Protein AF-A0AA39MJQ6-F1 (afdb_monomer_lite)

Structure (mmCIF, N/CA/C/O backbone):
data_AF-A0AA39MJQ6-F1
#
_entry.id   AF-A0AA39MJQ6-F1
#
loop_
_atom_site.group_PDB
_atom_site.id
_atom_site.type_symbol
_atom_site.label_atom_id
_atom_site.label_alt_id
_atom_site.label_comp_id
_atom_site.label_asym_id
_atom_site.label_entity_id
_atom_site.label_seq_id
_atom_site.pdbx_PDB_ins_code
_atom_site.Cartn_x
_atom_site.Cartn_y
_atom_site.Cartn_z
_atom_site.occupancy
_atom_site.B_iso_or_equiv
_atom_site.auth_seq_id
_atom_site.auth_comp_id
_atom_site.auth_asym_id
_atom_site.auth_atom_id
_atom_site.pdbx_PDB_model_num
ATOM 1 N N . LEU A 1 1 ? -10.935 3.972 2.290 1.00 74.56 1 LEU A N 1
ATOM 2 C CA . LEU A 1 1 ? -11.896 3.365 3.251 1.00 74.56 1 LEU A CA 1
ATOM 3 C C . LEU A 1 1 ? -13.221 4.129 3.319 1.00 74.56 1 LEU A C 1
ATOM 5 O O . LEU A 1 1 ? -14.270 3.518 3.453 1.00 74.56 1 LEU A O 1
ATOM 9 N N . ILE A 1 2 ? -13.152 5.443 3.128 1.00 74.19 2 ILE A N 1
ATOM 10 C CA . ILE A 1 2 ? -14.195 6.476 3.232 1.00 74.19 2 ILE A CA 1
ATOM 11 C C . ILE A 1 2 ? -15.603 6.127 2.692 1.00 74.19 2 ILE A C 1
ATOM 13 O O . ILE A 1 2 ? -16.588 6.594 3.249 1.00 74.19 2 ILE A O 1
ATOM 17 N N . HIS A 1 3 ? -15.735 5.318 1.635 1.00 84.94 3 HIS A N 1
ATOM 18 C CA . HIS A 1 3 ? -17.041 4.989 1.030 1.00 84.94 3 HIS A CA 1
ATOM 19 C C . HIS A 1 3 ? -17.470 3.527 1.215 1.00 84.94 3 HIS A C 1
ATOM 21 O O . HIS A 1 3 ? -18.374 3.072 0.518 1.00 84.94 3 HIS A O 1
ATOM 27 N N . ASN A 1 4 ? -16.816 2.768 2.100 1.00 87.81 4 ASN A N 1
ATOM 28 C CA . ASN A 1 4 ? -17.226 1.394 2.372 1.00 87.81 4 ASN A CA 1
ATOM 29 C C . ASN A 1 4 ? -18.387 1.381 3.391 1.00 87.81 4 ASN A C 1
ATOM 31 O O . ASN A 1 4 ? -18.140 1.677 4.559 1.00 87.81 4 ASN A O 1
ATOM 35 N N . PRO A 1 5 ? -19.626 1.012 2.999 1.00 92.50 5 PRO A N 1
ATOM 36 C CA . PRO A 1 5 ? -20.777 1.001 3.908 1.00 92.50 5 PRO A CA 1
ATOM 37 C C . PRO A 1 5 ? -20.687 -0.069 5.009 1.00 92.50 5 PRO A C 1
ATOM 39 O O . PRO A 1 5 ? -21.471 -0.036 5.958 1.00 92.50 5 PRO A O 1
ATOM 42 N N . GLU A 1 6 ? -19.767 -1.028 4.887 1.00 94.88 6 GLU A N 1
ATOM 43 C CA . GLU A 1 6 ? -19.531 -2.062 5.897 1.00 94.88 6 GLU A CA 1
ATOM 44 C C . GLU A 1 6 ? -18.673 -1.561 7.066 1.00 94.88 6 GLU A C 1
ATOM 46 O O . GLU A 1 6 ? -18.707 -2.174 8.129 1.00 94.88 6 GLU A O 1
ATOM 51 N N . ILE A 1 7 ? -17.943 -0.452 6.887 1.00 92.06 7 ILE A N 1
ATOM 52 C CA . ILE A 1 7 ? -17.106 0.169 7.919 1.00 92.06 7 ILE A CA 1
ATOM 53 C C . ILE A 1 7 ? -17.911 1.278 8.591 1.00 92.06 7 ILE A C 1
ATOM 55 O O . ILE A 1 7 ? -18.287 2.262 7.953 1.00 92.06 7 ILE A O 1
ATOM 59 N N . LYS A 1 8 ? -18.180 1.124 9.885 1.00 93.50 8 LYS A N 1
ATOM 60 C CA . LYS A 1 8 ? -18.984 2.054 10.682 1.00 93.50 8 LYS A CA 1
ATOM 61 C C . LYS A 1 8 ? -18.108 2.851 11.639 1.00 93.50 8 LYS A C 1
ATOM 63 O O . LYS A 1 8 ? -16.989 2.470 11.978 1.00 93.50 8 LYS A O 1
ATOM 68 N N . GLU A 1 9 ? -18.640 3.978 12.097 1.00 90.50 9 GLU A N 1
ATOM 69 C CA . GLU A 1 9 ? -18.003 4.763 13.150 1.00 90.50 9 GLU A CA 1
ATOM 70 C C . GLU A 1 9 ? -17.806 3.903 14.411 1.00 90.50 9 GLU A C 1
ATOM 72 O O . GLU A 1 9 ? -18.743 3.260 14.887 1.00 90.50 9 GLU A O 1
ATOM 77 N N . GLY A 1 10 ? -16.581 3.890 14.941 1.00 92.19 10 GLY A N 1
ATOM 78 C CA . GLY A 1 10 ? -16.200 3.089 16.108 1.00 92.19 10 GLY A CA 1
ATOM 79 C C . GLY A 1 10 ? -15.643 1.696 15.794 1.00 92.19 10 GLY A C 1
ATOM 80 O O . GLY A 1 10 ? -15.174 1.028 16.717 1.00 92.19 10 GLY A O 1
ATOM 81 N N . ASP A 1 11 ? -15.639 1.262 14.530 1.00 94.12 11 ASP A N 1
ATOM 82 C CA . ASP A 1 11 ? -15.011 -0.003 14.145 1.00 94.12 11 ASP A CA 1
ATOM 83 C C . ASP A 1 11 ? -13.480 0.073 14.255 1.00 94.12 11 ASP A C 1
ATOM 85 O O . ASP A 1 11 ? -12.840 1.046 13.851 1.00 94.12 11 ASP A O 1
ATOM 89 N N . ASN A 1 12 ? -12.869 -0.995 14.774 1.00 93.44 12 ASN A N 1
ATOM 90 C CA . ASN A 1 12 ? -11.414 -1.111 14.836 1.00 93.44 12 ASN A CA 1
ATOM 91 C C . ASN A 1 12 ? -10.872 -1.614 13.495 1.00 93.44 12 ASN A C 1
ATOM 93 O O . ASN A 1 12 ? -11.170 -2.736 13.084 1.00 93.44 12 ASN A O 1
ATOM 97 N N . ILE A 1 13 ? -10.028 -0.814 12.846 1.00 91.56 13 ILE A N 1
ATOM 98 C CA . ILE A 1 13 ? -9.405 -1.160 11.566 1.00 91.56 13 ILE A CA 1
ATOM 99 C C . ILE A 1 13 ? -7.946 -1.548 11.814 1.00 91.56 13 ILE A C 1
ATOM 101 O O . ILE A 1 13 ? -7.173 -0.773 12.372 1.00 91.56 13 ILE A O 1
ATOM 105 N N . ILE A 1 14 ? -7.560 -2.747 11.376 1.00 93.94 14 ILE A N 1
ATOM 106 C CA . ILE A 1 14 ? -6.164 -3.196 11.368 1.00 93.94 14 ILE A CA 1
ATOM 107 C C . ILE A 1 14 ? -5.704 -3.259 9.917 1.00 93.94 14 ILE A C 1
ATOM 109 O O . ILE A 1 14 ? -6.294 -3.968 9.104 1.00 93.94 14 ILE A O 1
ATOM 113 N N . ILE A 1 15 ? -4.629 -2.538 9.605 1.00 91.75 15 ILE A N 1
ATOM 114 C CA . ILE A 1 15 ? -4.005 -2.541 8.282 1.00 91.75 15 ILE A CA 1
ATOM 115 C C . ILE A 1 15 ? -2.615 -3.131 8.434 1.00 91.75 15 ILE A C 1
ATOM 117 O O . ILE A 1 15 ? -1.792 -2.624 9.194 1.00 91.75 15 ILE A O 1
ATOM 121 N N . TYR A 1 16 ? -2.370 -4.225 7.722 1.00 94.75 16 TYR A N 1
ATOM 122 C CA . TYR A 1 16 ? -1.095 -4.922 7.732 1.00 94.75 16 TYR A CA 1
ATOM 123 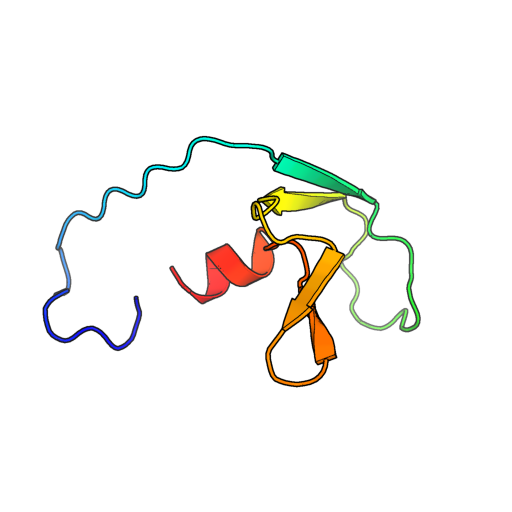C C . TYR A 1 16 ? -0.458 -4.842 6.349 1.00 94.75 16 TYR A C 1
ATOM 125 O O . TYR A 1 16 ? -1.081 -5.205 5.352 1.00 94.75 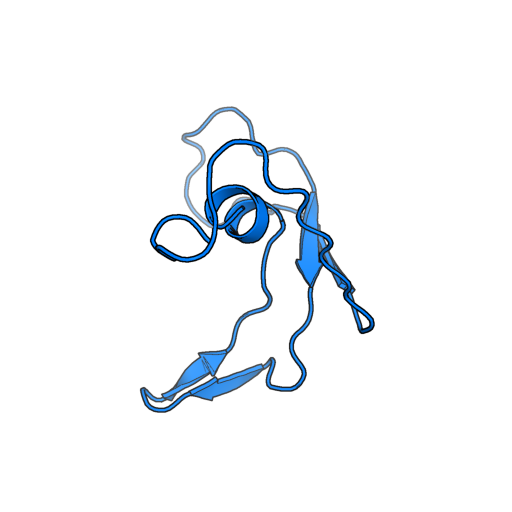16 TYR A O 1
ATOM 133 N N . TYR A 1 17 ? 0.794 -4.396 6.304 1.00 93.62 17 TYR A N 1
ATOM 134 C CA . TYR A 1 17 ? 1.611 -4.370 5.098 1.00 93.62 17 TYR A CA 1
ATOM 135 C C . TYR A 1 17 ? 2.951 -5.054 5.369 1.00 93.62 17 TYR A C 1
ATOM 137 O O . TYR A 1 17 ? 3.564 -4.855 6.418 1.00 93.62 17 TYR A O 1
ATOM 145 N N . THR A 1 18 ? 3.412 -5.845 4.404 1.00 96.00 18 THR A N 1
ATOM 146 C CA . THR A 1 18 ? 4.745 -6.446 4.387 1.00 96.00 18 THR A CA 1
ATOM 147 C C . THR A 1 18 ? 5.295 -6.346 2.973 1.00 96.00 18 THR A C 1
ATOM 149 O O . THR A 1 18 ? 4.633 -6.736 2.013 1.00 96.00 18 THR A O 1
ATOM 152 N N . GLY A 1 19 ? 6.478 -5.759 2.830 1.00 94.62 19 GLY A N 1
ATOM 153 C CA . GLY A 1 19 ? 7.043 -5.441 1.527 1.00 94.62 19 GLY A CA 1
ATOM 154 C C . GLY A 1 19 ? 8.078 -4.333 1.616 1.00 94.62 19 GLY A C 1
ATOM 155 O O . GLY A 1 19 ? 8.518 -3.951 2.703 1.00 94.62 19 GLY A O 1
ATOM 156 N N . HIS A 1 20 ? 8.472 -3.816 0.457 1.00 96.31 20 HIS A N 1
ATOM 157 C CA . HIS A 1 20 ? 9.443 -2.735 0.389 1.00 96.31 20 HIS A CA 1
ATOM 158 C C . HIS A 1 20 ? 8.794 -1.382 0.678 1.00 96.31 20 HIS A C 1
ATOM 160 O O . HIS A 1 20 ? 7.656 -1.116 0.288 1.00 96.31 20 HIS A O 1
ATOM 166 N N . GLY A 1 21 ? 9.554 -0.532 1.361 1.00 94.88 21 GLY A N 1
ATOM 167 C CA . GLY A 1 21 ? 9.314 0.900 1.445 1.00 94.88 21 GLY A CA 1
ATOM 168 C C . GLY A 1 21 ? 10.557 1.652 0.984 1.00 94.88 21 GLY A C 1
ATOM 169 O O . GLY A 1 21 ? 11.656 1.093 0.940 1.00 94.88 21 GLY A O 1
ATOM 170 N N . SER A 1 22 ? 10.390 2.909 0.603 1.00 93.88 22 SER A N 1
ATOM 171 C CA . SER A 1 22 ? 11.476 3.806 0.203 1.00 93.88 22 SER A CA 1
ATOM 172 C C . SER A 1 22 ? 11.245 5.202 0.772 1.00 93.88 22 SER A C 1
ATOM 174 O O . SER A 1 22 ? 10.191 5.495 1.335 1.00 93.88 22 SER A O 1
ATOM 176 N N . SER A 1 23 ? 12.257 6.060 0.677 1.00 92.12 23 SER A N 1
ATOM 177 C CA . SER A 1 23 ? 12.192 7.435 1.161 1.00 92.12 23 SER A CA 1
ATOM 178 C C . SER A 1 23 ? 12.833 8.359 0.138 1.00 92.12 23 SER A C 1
ATOM 180 O O . SER A 1 23 ? 14.005 8.203 -0.206 1.00 92.12 23 SER A O 1
ATOM 182 N N . TYR A 1 24 ? 12.051 9.306 -0.366 1.00 87.12 24 TYR A N 1
ATOM 183 C CA . TYR A 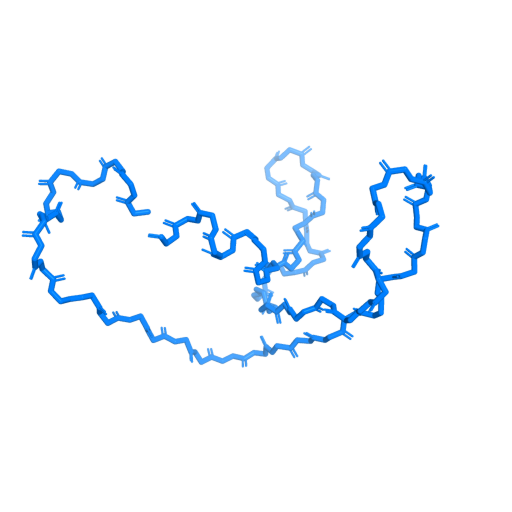1 24 ? 12.493 10.278 -1.354 1.00 87.12 24 TYR A CA 1
ATOM 184 C C . TYR A 1 24 ? 12.657 11.630 -0.694 1.00 87.12 24 TYR A C 1
ATOM 186 O O . TYR A 1 24 ? 11.763 12.104 0.004 1.00 87.12 24 TYR A O 1
ATOM 194 N N . GLN A 1 25 ? 13.783 12.292 -0.932 1.00 85.12 25 GLN A N 1
ATOM 195 C CA . GLN A 1 25 ? 13.885 13.693 -0.566 1.00 85.12 25 GLN A CA 1
ATOM 196 C C . GLN A 1 25 ? 12.876 14.474 -1.409 1.00 85.12 25 GLN A C 1
ATOM 198 O O . GLN A 1 25 ? 12.851 14.330 -2.633 1.00 85.12 25 GLN A O 1
ATOM 203 N N . CYS A 1 26 ? 12.054 15.304 -0.767 1.00 73.50 26 CYS A N 1
ATOM 204 C CA . CYS A 1 26 ? 11.189 16.244 -1.465 1.00 73.50 26 CYS A CA 1
ATOM 205 C C . CYS A 1 26 ? 12.077 17.332 -2.086 1.00 73.50 26 CYS A C 1
ATOM 207 O O . CYS A 1 26 ? 12.24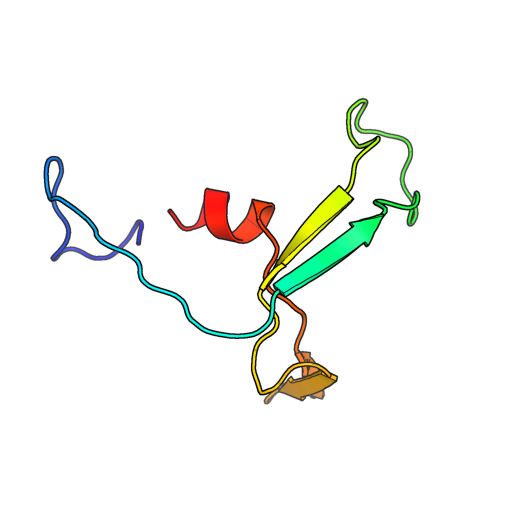4 18.418 -1.535 1.00 73.50 26 CYS A O 1
ATOM 209 N N . LEU A 1 27 ? 12.736 17.006 -3.198 1.00 64.50 27 LEU A N 1
ATOM 210 C CA . LEU A 1 27 ? 13.428 17.979 -4.024 1.00 64.50 27 LEU A CA 1
ATOM 211 C C . LEU A 1 27 ? 12.354 18.802 -4.735 1.00 64.50 27 LEU A C 1
ATOM 213 O O . LEU A 1 27 ? 11.385 18.235 -5.232 1.00 64.50 27 LEU A O 1
ATOM 217 N N . ASP A 1 28 ? 12.526 20.126 -4.722 1.00 53.28 28 ASP A N 1
ATOM 218 C CA . ASP A 1 28 ? 11.684 21.163 -5.337 1.00 53.28 28 ASP A CA 1
ATOM 219 C C . ASP A 1 28 ? 11.396 20.862 -6.831 1.00 53.28 28 ASP A C 1
ATOM 221 O O . ASP A 1 28 ? 11.920 21.518 -7.732 1.00 53.28 28 ASP A O 1
ATOM 225 N N . TRP A 1 29 ? 10.558 19.872 -7.146 1.00 47.34 29 TRP A N 1
ATOM 226 C CA . TRP A 1 29 ? 10.069 19.662 -8.504 1.00 47.34 29 TRP A CA 1
ATOM 227 C C . TRP A 1 29 ? 8.931 20.653 -8.758 1.00 47.34 29 TRP A C 1
ATOM 229 O O . TRP A 1 29 ? 7.747 20.339 -8.684 1.00 47.34 29 TRP A O 1
ATOM 239 N N . GLY A 1 30 ? 9.321 21.904 -9.013 1.00 48.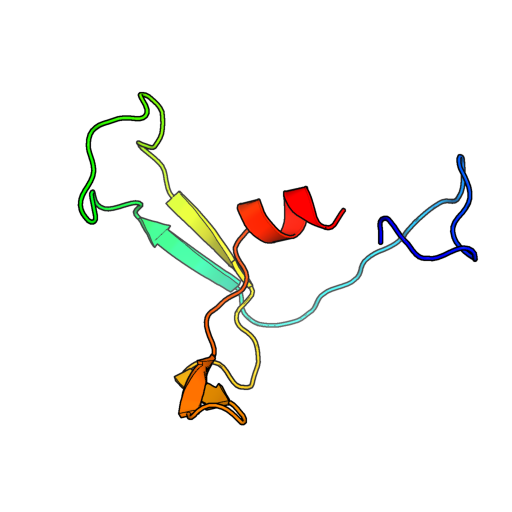56 30 GLY A N 1
ATOM 240 C CA . GLY A 1 30 ? 8.560 22.806 -9.873 1.00 48.56 30 GLY A CA 1
ATOM 241 C C . GLY A 1 30 ? 7.482 23.698 -9.258 1.00 48.56 30 GLY A C 1
ATOM 242 O O . GLY A 1 30 ? 6.758 24.301 -10.039 1.00 48.56 30 GLY A O 1
ATOM 243 N N . ASN A 1 31 ? 7.362 23.860 -7.933 1.00 44.62 31 ASN A N 1
ATOM 244 C CA . ASN A 1 31 ? 6.632 25.010 -7.369 1.00 44.62 31 ASN A CA 1
ATOM 245 C C . ASN A 1 31 ? 6.998 25.291 -5.902 1.00 44.62 31 ASN A C 1
ATOM 247 O O . ASN A 1 31 ? 6.429 24.723 -4.970 1.00 44.62 31 ASN A O 1
ATOM 251 N N . LYS A 1 32 ? 7.899 26.262 -5.702 1.00 48.88 32 LYS A N 1
ATOM 252 C CA . LYS A 1 32 ? 8.137 26.959 -4.427 1.00 48.88 32 LYS A CA 1
ATOM 253 C C . LYS A 1 32 ? 6.918 27.802 -4.035 1.00 48.88 32 LYS A C 1
ATOM 255 O O . LYS A 1 32 ? 6.981 29.029 -4.049 1.00 48.88 32 LYS A O 1
ATOM 260 N N . SER A 1 33 ? 5.775 27.185 -3.757 1.00 46.59 33 SER A N 1
ATOM 261 C CA . SER A 1 33 ? 4.571 27.911 -3.325 1.00 46.59 33 SER A CA 1
ATOM 262 C C . SER A 1 33 ? 3.608 27.061 -2.499 1.00 46.59 33 SER A C 1
ATOM 264 O O . SER A 1 33 ? 2.408 27.226 -2.624 1.00 46.59 33 SER A O 1
ATOM 266 N N . ILE A 1 34 ? 4.109 26.198 -1.610 1.00 49.25 34 ILE A N 1
ATOM 267 C CA . ILE A 1 34 ? 3.438 25.937 -0.325 1.00 49.25 34 ILE A CA 1
ATOM 268 C C . ILE A 1 34 ? 4.549 25.796 0.717 1.00 49.25 34 ILE A C 1
ATOM 270 O O . ILE A 1 34 ? 5.360 24.873 0.671 1.00 49.25 34 ILE A O 1
ATOM 274 N N . SER A 1 35 ? 4.642 26.772 1.611 1.00 49.34 35 SER A N 1
ATOM 275 C CA . SER A 1 35 ? 5.632 26.875 2.682 1.00 49.34 35 SER A CA 1
ATOM 276 C C . SER A 1 35 ? 5.552 25.690 3.660 1.00 49.34 35 SER A C 1
ATOM 278 O O . SER A 1 35 ? 4.912 25.799 4.704 1.00 49.34 35 SER A O 1
ATOM 280 N N . GLY A 1 36 ? 6.175 24.552 3.337 1.00 50.91 36 GLY A N 1
ATOM 281 C CA . GLY A 1 36 ? 6.193 23.409 4.261 1.00 50.91 36 GLY A CA 1
ATOM 282 C C . GLY A 1 36 ? 6.950 22.144 3.845 1.00 50.91 36 GLY A C 1
ATOM 283 O O . GLY A 1 36 ? 7.194 21.298 4.696 1.00 50.91 36 GLY A O 1
ATOM 284 N N . ASN A 1 37 ? 7.369 21.986 2.586 1.00 56.22 37 ASN A N 1
ATOM 285 C CA . ASN A 1 37 ? 7.883 20.699 2.092 1.00 56.22 37 ASN A CA 1
ATOM 286 C C . ASN A 1 37 ? 9.413 20.516 2.172 1.00 56.22 37 ASN A C 1
ATOM 288 O O . ASN A 1 37 ? 10.027 19.937 1.282 1.00 56.22 37 ASN A O 1
ATOM 292 N N . THR A 1 38 ? 10.049 20.956 3.257 1.00 58.75 38 THR A N 1
ATOM 293 C CA . THR A 1 38 ? 11.443 20.582 3.551 1.00 58.75 38 THR A CA 1
ATOM 294 C C . THR A 1 38 ? 11.454 19.245 4.295 1.00 58.75 38 THR A C 1
ATOM 296 O O . THR A 1 38 ? 11.523 19.215 5.522 1.00 58.75 38 THR A O 1
ATOM 299 N N . GLY A 1 39 ? 11.310 18.129 3.582 1.00 75.69 39 GLY A N 1
ATOM 300 C CA . GLY A 1 39 ? 11.236 16.814 4.222 1.00 75.69 39 GLY A CA 1
ATOM 301 C C . GLY A 1 39 ? 11.429 15.644 3.268 1.00 75.69 39 GLY A C 1
ATOM 302 O O . GLY A 1 39 ? 11.570 15.821 2.059 1.00 75.69 39 GLY A O 1
ATOM 303 N N . TYR A 1 40 ? 11.441 14.443 3.834 1.00 84.00 40 TYR A N 1
ATOM 304 C CA . TYR A 1 40 ? 11.395 13.200 3.076 1.00 84.00 40 TYR A CA 1
ATOM 305 C C . TYR A 1 40 ? 9.942 12.741 2.915 1.00 84.00 40 TYR A C 1
ATOM 307 O O . TYR A 1 40 ? 9.108 12.968 3.792 1.00 84.00 40 TYR A O 1
ATOM 315 N N . ILE A 1 41 ? 9.640 12.113 1.784 1.00 89.69 41 ILE A N 1
ATOM 316 C CA . ILE A 1 41 ? 8.382 11.424 1.519 1.00 89.69 41 ILE A CA 1
ATOM 317 C C . ILE A 1 41 ? 8.667 9.936 1.649 1.00 89.69 41 ILE A C 1
ATOM 319 O O . ILE A 1 41 ?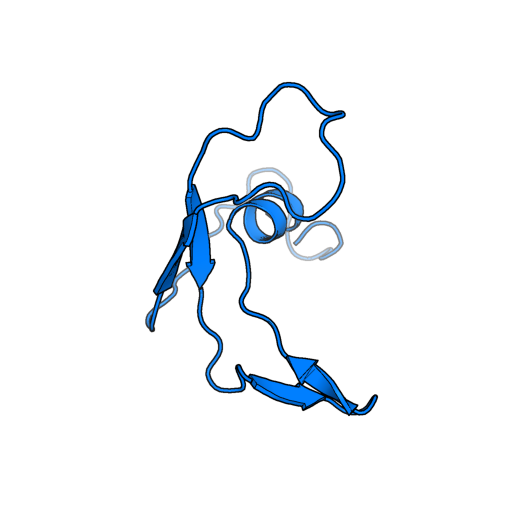 9.464 9.386 0.892 1.00 89.69 41 ILE A O 1
ATOM 323 N N . GLU A 1 42 ? 8.022 9.304 2.619 1.00 93.12 42 GLU A N 1
ATOM 324 C CA . GLU A 1 42 ? 8.052 7.856 2.776 1.00 93.12 42 GLU A CA 1
ATOM 325 C C . GLU A 1 42 ? 7.013 7.239 1.853 1.00 93.12 42 GLU A C 1
ATOM 327 O O . GLU A 1 42 ? 5.893 7.746 1.733 1.00 93.12 42 GLU A O 1
ATOM 332 N N . VAL A 1 43 ? 7.397 6.153 1.198 1.00 95.12 43 VAL A N 1
ATOM 333 C CA . VAL A 1 43 ? 6.548 5.463 0.237 1.00 95.12 43 VAL A CA 1
ATOM 334 C C . VAL A 1 43 ? 6.552 3.962 0.487 1.00 95.12 43 VAL A C 1
ATOM 336 O O . VAL A 1 43 ? 7.555 3.397 0.932 1.00 95.12 43 VAL A O 1
ATOM 339 N N . LEU A 1 44 ? 5.441 3.309 0.167 1.00 95.94 44 LEU A N 1
ATOM 340 C CA . LEU A 1 44 ? 5.384 1.865 -0.038 1.00 95.94 44 LEU A CA 1
ATOM 341 C C . LEU A 1 44 ? 5.642 1.584 -1.515 1.00 95.94 44 LEU A C 1
ATOM 343 O O . LEU A 1 44 ? 5.129 2.315 -2.357 1.00 95.94 44 LEU A O 1
ATOM 347 N N . CYS A 1 45 ? 6.400 0.533 -1.816 1.00 95.50 45 CYS A N 1
ATOM 348 C CA . CYS A 1 45 ? 6.773 0.169 -3.181 1.00 95.50 45 CYS A CA 1
ATOM 349 C C . CYS A 1 45 ? 5.926 -1.025 -3.659 1.00 95.50 45 CYS A C 1
ATOM 351 O O . CYS A 1 45 ? 6.237 -2.159 -3.270 1.00 95.50 45 CYS A O 1
ATOM 353 N N . PRO A 1 46 ? 4.874 -0.815 -4.476 1.00 94.69 46 PRO A N 1
ATOM 354 C CA . PRO A 1 46 ? 4.101 -1.903 -5.063 1.00 94.69 46 PRO A CA 1
ATOM 355 C C . PRO A 1 46 ? 4.984 -2.829 -5.901 1.00 94.69 46 PRO A C 1
ATOM 357 O O . PRO A 1 46 ? 6.032 -2.432 -6.408 1.00 94.69 46 PRO A O 1
ATOM 360 N N . ILE A 1 47 ? 4.561 -4.082 -6.065 1.00 95.19 47 ILE A N 1
ATOM 361 C CA . ILE A 1 47 ? 5.324 -5.071 -6.842 1.00 95.19 47 ILE A CA 1
ATOM 362 C C . ILE A 1 47 ? 5.415 -4.709 -8.330 1.00 95.19 47 ILE A C 1
ATOM 364 O O . ILE A 1 47 ? 6.383 -5.056 -8.999 1.00 95.19 47 ILE A O 1
ATOM 368 N N . ASP A 1 48 ? 4.407 -4.010 -8.831 1.00 95.31 48 ASP A N 1
ATOM 369 C CA . ASP A 1 48 ? 4.268 -3.538 -10.200 1.00 95.31 48 ASP A CA 1
ATOM 370 C C . ASP A 1 48 ? 4.796 -2.110 -10.383 1.00 95.31 48 ASP A C 1
ATOM 372 O O . ASP A 1 48 ? 4.554 -1.504 -11.428 1.00 95.31 48 ASP A O 1
ATOM 376 N N . ARG A 1 49 ? 5.561 -1.583 -9.412 1.00 92.56 49 ARG A N 1
ATOM 377 C CA . ARG A 1 49 ? 6.280 -0.313 -9.570 1.00 92.56 49 ARG A CA 1
ATOM 378 C C . ARG A 1 49 ? 7.060 -0.285 -10.880 1.00 92.56 49 ARG A C 1
ATOM 380 O O . ARG A 1 49 ? 7.620 -1.297 -11.307 1.00 92.56 49 ARG A O 1
ATOM 387 N N . ASP A 1 50 ? 7.110 0.885 -11.503 1.00 93.12 50 ASP A N 1
ATOM 388 C CA . ASP A 1 50 ? 7.823 1.121 -12.762 1.00 93.12 50 ASP A CA 1
ATOM 389 C C . ASP A 1 50 ? 7.278 0.319 -13.973 1.00 93.12 50 ASP A C 1
ATOM 391 O O . ASP A 1 50 ? 7.810 0.430 -15.080 1.00 93.12 50 ASP A O 1
ATOM 395 N N . THR A 1 51 ? 6.198 -0.459 -13.810 1.00 96.88 51 THR A N 1
ATOM 396 C CA . THR A 1 51 ? 5.473 -1.085 -14.928 1.00 96.88 51 THR A CA 1
ATOM 397 C C . THR A 1 51 ? 4.435 -0.128 -15.520 1.00 96.88 51 THR A C 1
ATOM 399 O O . THR A 1 51 ? 4.180 0.943 -14.973 1.00 96.88 51 THR A O 1
ATOM 402 N N . HIS A 1 52 ? 3.854 -0.494 -16.665 1.00 96.38 52 HIS A N 1
ATOM 403 C CA . HIS A 1 52 ? 2.813 0.294 -17.322 1.00 96.38 52 HIS A CA 1
ATOM 404 C C . HIS A 1 52 ? 1.420 -0.241 -16.985 1.00 96.38 52 HIS A C 1
ATOM 406 O O . HIS A 1 52 ? 1.156 -1.432 -17.161 1.00 96.38 52 HIS A O 1
ATOM 412 N N . ASP A 1 53 ? 0.528 0.651 -16.563 1.00 92.69 53 ASP A N 1
ATOM 413 C CA . ASP A 1 53 ? -0.877 0.338 -16.324 1.00 92.69 53 ASP A CA 1
ATOM 414 C C . ASP A 1 53 ? -1.675 0.184 -17.642 1.00 92.69 53 ASP A C 1
ATOM 416 O O . ASP A 1 53 ? -1.135 0.230 -18.754 1.00 92.69 53 ASP A O 1
ATOM 420 N N . ALA A 1 54 ? -2.998 0.013 -17.538 1.00 94.94 54 ALA A N 1
ATOM 421 C CA . ALA A 1 54 ? -3.881 -0.113 -18.701 1.00 94.94 54 ALA A CA 1
ATOM 422 C C . ALA A 1 54 ? -3.880 1.128 -19.622 1.00 94.94 54 ALA A C 1
ATOM 424 O O . ALA A 1 54 ? -4.150 1.004 -20.819 1.00 94.94 54 ALA A O 1
ATOM 425 N N . ASN A 1 55 ? -3.556 2.305 -19.081 1.00 95.88 55 ASN A N 1
ATOM 426 C CA . ASN A 1 55 ? -3.455 3.568 -19.809 1.00 95.88 55 ASN A CA 1
ATOM 427 C C . ASN A 1 55 ? -2.041 3.825 -20.353 1.00 95.88 55 ASN A C 1
ATOM 429 O O . ASN A 1 55 ? -1.841 4.790 -21.090 1.00 95.88 55 ASN A O 1
ATOM 433 N N . LYS A 1 56 ? -1.094 2.913 -20.089 1.00 93.50 56 LYS A N 1
ATOM 434 C CA . LYS A 1 56 ? 0.344 3.028 -20.373 1.00 93.50 56 LYS A CA 1
ATOM 435 C C . LYS A 1 56 ? 1.069 4.049 -19.495 1.00 93.50 56 LYS A C 1
ATOM 437 O O . LYS A 1 56 ? 2.208 4.402 -19.807 1.00 93.50 56 LYS A O 1
ATOM 442 N N . ASP A 1 57 ? 0.463 4.472 -18.396 1.00 95.44 57 ASP A N 1
ATOM 443 C CA . ASP A 1 57 ? 1.121 5.307 -17.401 1.00 95.44 57 ASP A CA 1
ATOM 444 C C . ASP A 1 57 ? 2.005 4.438 -16.503 1.00 95.44 57 ASP A C 1
ATOM 446 O O . ASP A 1 57 ? 1.730 3.258 -16.282 1.00 95.44 57 ASP A O 1
ATOM 450 N N . THR A 1 58 ? 3.112 5.000 -16.021 1.00 95.62 58 THR A N 1
ATOM 451 C CA . THR A 1 58 ? 4.000 4.291 -15.095 1.00 95.62 58 THR A CA 1
ATOM 452 C C . THR A 1 58 ? 3.341 4.189 -13.727 1.00 95.62 58 THR A C 1
ATOM 454 O O . THR A 1 58 ? 2.945 5.206 -13.158 1.00 95.62 58 THR A O 1
ATOM 457 N N . VAL A 1 59 ? 3.268 2.977 -13.181 1.00 95.25 59 VAL A N 1
ATOM 458 C CA . VAL A 1 59 ? 2.752 2.732 -11.832 1.00 95.25 59 VAL A CA 1
ATOM 459 C C . VAL A 1 59 ? 3.705 3.357 -10.800 1.00 95.25 59 VAL A C 1
ATOM 461 O O . VAL A 1 59 ? 4.878 2.961 -10.747 1.00 95.25 59 VAL A O 1
ATOM 464 N N . PRO A 1 60 ? 3.237 4.327 -9.988 1.00 93.88 60 PRO A N 1
ATOM 465 C CA . PRO A 1 60 ? 4.063 4.987 -8.986 1.00 93.88 60 PRO A CA 1
ATOM 466 C C . PRO A 1 60 ? 4.129 4.188 -7.677 1.00 93.88 60 PRO A C 1
ATOM 468 O O . PRO A 1 60 ? 3.343 3.272 -7.431 1.00 93.88 60 PRO A O 1
ATOM 471 N N . ASP A 1 61 ? 5.045 4.587 -6.795 1.00 94.75 61 ASP A N 1
ATOM 472 C CA . ASP A 1 61 ? 4.980 4.188 -5.390 1.00 94.75 61 ASP A CA 1
ATOM 473 C C . ASP A 1 61 ? 3.806 4.889 -4.675 1.00 94.75 61 ASP A C 1
ATOM 475 O O . ASP A 1 61 ? 3.340 5.940 -5.113 1.00 94.75 61 ASP A O 1
ATOM 479 N N . ILE A 1 62 ? 3.359 4.344 -3.538 1.00 94.31 62 ILE A N 1
ATOM 480 C CA . ILE A 1 62 ? 2.259 4.916 -2.743 1.00 94.31 62 ILE A CA 1
ATOM 481 C C . ILE A 1 62 ? 2.847 5.747 -1.607 1.00 94.31 62 ILE A C 1
ATOM 483 O O . ILE A 1 62 ? 3.473 5.200 -0.696 1.00 94.31 62 ILE A O 1
ATOM 487 N N . SER A 1 63 ? 2.637 7.061 -1.624 1.00 92.69 63 SER A N 1
ATOM 488 C CA . SER A 1 63 ? 3.183 7.957 -0.603 1.00 92.69 63 SER A CA 1
ATOM 489 C C . SER A 1 63 ? 2.398 7.941 0.708 1.00 92.69 63 SER A C 1
ATOM 491 O O . SER A 1 63 ? 1.183 7.740 0.745 1.00 92.69 63 SER A O 1
ATOM 493 N N . ASN A 1 64 ? 3.082 8.253 1.811 1.00 90.44 64 ASN A N 1
ATOM 494 C CA . ASN A 1 64 ? 2.450 8.442 3.117 1.00 90.44 64 ASN A CA 1
ATOM 495 C C . ASN A 1 64 ? 1.338 9.512 3.099 1.00 90.44 64 ASN A C 1
ATOM 497 O O . ASN A 1 64 ? 0.383 9.424 3.865 1.00 90.44 64 ASN A O 1
ATOM 501 N N . ARG A 1 65 ? 1.415 10.495 2.196 1.00 89.06 65 ARG A N 1
ATOM 502 C CA . ARG A 1 65 ? 0.376 11.518 2.000 1.00 89.06 65 ARG A CA 1
ATOM 503 C C . ARG A 1 65 ? -0.894 10.943 1.384 1.00 89.06 65 ARG A C 1
ATOM 505 O O . ARG A 1 65 ? -1.988 11.281 1.829 1.00 89.06 65 ARG A O 1
ATOM 512 N N . GLU A 1 66 ? -0.754 10.079 0.383 1.00 91.50 66 GLU A N 1
ATOM 513 C CA . GLU A 1 66 ? -1.886 9.374 -0.225 1.00 91.50 66 GLU A CA 1
ATOM 514 C C . GLU A 1 66 ? -2.507 8.397 0.767 1.00 91.50 66 GLU A C 1
ATOM 516 O O . GLU A 1 66 ? -3.724 8.397 0.938 1.00 91.50 66 GLU A O 1
ATOM 521 N N . LEU A 1 67 ? -1.675 7.643 1.495 1.00 90.62 67 LEU A N 1
ATOM 522 C CA . LEU A 1 67 ? -2.140 6.749 2.553 1.00 90.62 67 LEU A CA 1
ATOM 523 C C . LEU A 1 67 ? -2.976 7.522 3.587 1.00 90.62 67 LEU A C 1
ATOM 525 O O . LEU A 1 67 ? -4.122 7.162 3.827 1.00 90.62 67 LEU A O 1
ATOM 529 N N . ASN A 1 68 ? -2.464 8.645 4.103 1.00 87.81 68 ASN A N 1
ATOM 530 C CA . ASN A 1 68 ? -3.170 9.508 5.062 1.00 87.81 68 ASN A CA 1
ATOM 531 C C . ASN A 1 68 ? -4.457 10.145 4.516 1.00 87.81 68 ASN A C 1
ATOM 533 O O . ASN A 1 68 ? -5.250 10.659 5.295 1.00 87.81 68 ASN A O 1
ATOM 537 N N . THR A 1 69 ? -4.641 10.176 3.195 1.00 87.94 69 THR A N 1
ATOM 538 C CA . THR A 1 69 ? -5.867 10.690 2.571 1.00 87.94 69 THR A CA 1
ATOM 539 C C . THR A 1 69 ? -6.929 9.596 2.439 1.00 87.94 69 THR A C 1
ATOM 541 O O . THR A 1 69 ? -8.117 9.894 2.407 1.00 87.94 69 THR A O 1
ATOM 544 N N . ILE A 1 70 ? -6.515 8.331 2.312 1.00 84.12 70 ILE A N 1
ATOM 545 C CA . ILE A 1 70 ? -7.406 7.182 2.071 1.00 84.12 70 ILE A CA 1
ATOM 546 C C . ILE A 1 70 ? -7.892 6.539 3.383 1.00 84.12 70 ILE A C 1
ATOM 548 O O . ILE A 1 70 ? -8.964 5.898 3.385 1.00 84.12 70 ILE A O 1
ATOM 552 N N . LEU A 1 71 ? -7.082 6.675 4.440 1.00 82.44 71 LEU A N 1
ATOM 553 C CA . LEU A 1 71 ? -7.379 6.306 5.827 1.00 82.44 71 LEU A CA 1
ATOM 554 C C . LEU A 1 71 ? -8.244 7.368 6.501 1.00 82.44 71 LEU A C 1
ATOM 556 O O . LEU A 1 71 ? -9.271 6.953 7.079 1.00 82.44 71 LEU A O 1
#

Secondary structure (DSSP, 8-state):
-TT-TT--TT--------S-EEEEE----S---STT--SEEEEE--TTTTSB-TTSPBPPPEEHHHHHHH-

Organism: NCBI:txid47425

Foldseek 3Di:
DVPDPVDDPPDDDDDDDDADKDKAQPDPPPDPPDPDRRDIWIFGADPQAQHADPVGDGDHTHTPVNVVVVD

pLDDT: mean 84.48, std 15.89, range [44.62, 96.88]

Sequence (71 aa):
LIHNPEIKEGDNIIIYYTGHGSSYQCLDWGNKSISGNTGYIEVLCPIDRDTHDANKDTVPDISNRELNTIL

Radius of gyration: 15.59 Å; chains: 1; bounding box: 35×34×36 Å